Protein AF-A0A357B4W2-F1 (afdb_monomer_lite)

Structure (mmCIF, N/CA/C/O backbone):
data_AF-A0A357B4W2-F1
#
_entry.id   AF-A0A357B4W2-F1
#
loop_
_atom_site.group_PDB
_atom_site.id
_atom_site.type_symbol
_atom_site.label_atom_id
_atom_site.label_alt_id
_atom_site.label_comp_id
_atom_site.label_asym_id
_atom_site.label_entity_id
_atom_site.label_seq_id
_atom_site.pdbx_PDB_ins_code
_atom_site.Cartn_x
_atom_site.Cartn_y
_atom_site.Cartn_z
_atom_site.occupancy
_atom_site.B_iso_or_equiv
_atom_site.auth_seq_id
_atom_site.auth_comp_id
_atom_site.auth_asym_id
_atom_site.auth_atom_id
_atom_site.pdbx_PDB_model_num
ATOM 1 N N . SER A 1 1 ? 27.055 5.169 2.862 1.00 69.81 1 SER A N 1
ATOM 2 C CA . SER A 1 1 ? 26.366 3.891 2.592 1.00 69.81 1 SER A CA 1
ATOM 3 C C . SER A 1 1 ? 27.262 3.013 1.729 1.00 69.81 1 SER A C 1
ATOM 5 O O . SER A 1 1 ? 28.087 3.543 0.990 1.00 69.81 1 SER A O 1
ATOM 7 N N . THR A 1 2 ? 27.151 1.686 1.838 1.00 82.12 2 THR A N 1
ATOM 8 C CA . THR A 1 2 ? 27.831 0.746 0.926 1.00 82.12 2 THR A CA 1
ATOM 9 C C . THR A 1 2 ? 27.353 0.997 -0.514 1.00 82.12 2 THR A C 1
ATOM 11 O O . THR A 1 2 ? 26.159 1.217 -0.698 1.00 82.12 2 THR A O 1
ATOM 14 N N . PRO A 1 3 ? 28.222 1.011 -1.542 1.00 89.94 3 PRO A N 1
ATOM 15 C CA . PRO A 1 3 ? 27.776 1.182 -2.925 1.00 89.94 3 PRO A CA 1
ATOM 16 C C . PRO A 1 3 ? 26.881 0.026 -3.390 1.00 89.94 3 PRO A C 1
ATOM 18 O O . PRO A 1 3 ? 27.226 -1.139 -3.175 1.00 89.94 3 PRO A O 1
ATOM 21 N N . LEU A 1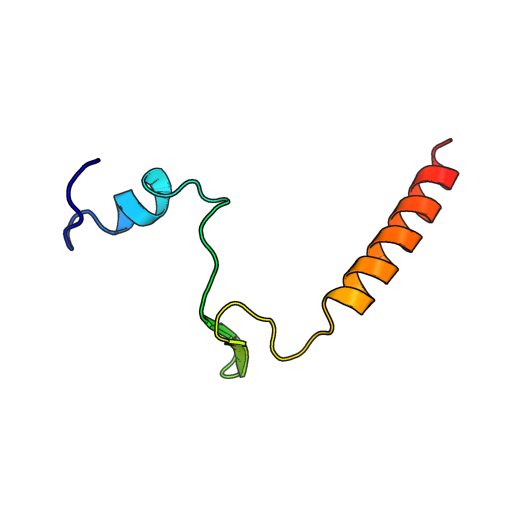 4 ? 25.781 0.347 -4.077 1.00 88.31 4 LEU A N 1
ATOM 22 C CA . LEU A 1 4 ? 24.866 -0.647 -4.641 1.00 88.31 4 LEU A CA 1
ATOM 23 C C . LEU A 1 4 ? 25.542 -1.413 -5.788 1.00 88.31 4 LEU A C 1
ATOM 25 O O . LEU A 1 4 ? 26.025 -0.829 -6.757 1.00 88.31 4 LEU A O 1
ATOM 29 N N . ARG A 1 5 ? 25.563 -2.738 -5.675 1.00 92.81 5 ARG A N 1
ATOM 30 C CA . ARG A 1 5 ? 26.079 -3.698 -6.656 1.00 92.81 5 ARG A CA 1
ATOM 31 C C . ARG A 1 5 ? 25.099 -4.863 -6.777 1.00 92.81 5 ARG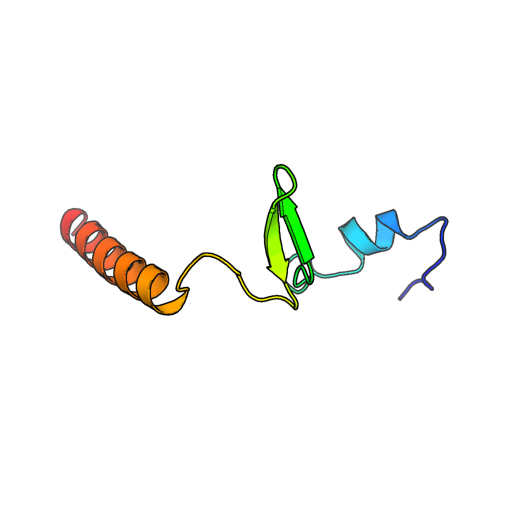 A C 1
ATOM 33 O O . ARG A 1 5 ? 24.376 -5.180 -5.838 1.00 92.81 5 ARG A O 1
ATOM 40 N N . CYS A 1 6 ? 25.124 -5.574 -7.905 1.00 92.38 6 CYS A N 1
AT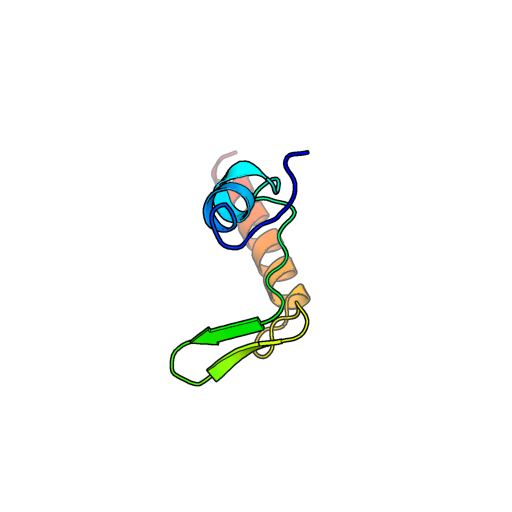OM 41 C CA . CYS A 1 6 ? 24.270 -6.757 -8.094 1.00 92.38 6 CYS A CA 1
ATOM 42 C C . CYS A 1 6 ? 24.458 -7.798 -6.973 1.00 92.38 6 CYS A C 1
ATOM 44 O O . CYS A 1 6 ? 23.491 -8.390 -6.512 1.00 92.38 6 CYS A O 1
ATOM 46 N N . SER A 1 7 ? 25.689 -7.972 -6.480 1.00 95.00 7 SER A N 1
ATOM 47 C CA . SER A 1 7 ? 26.021 -8.932 -5.421 1.00 95.00 7 SER A CA 1
ATOM 48 C C . SER A 1 7 ? 25.519 -8.547 -4.026 1.00 95.00 7 SER A C 1
ATOM 50 O O . SER A 1 7 ? 25.512 -9.397 -3.141 1.00 95.00 7 SER A O 1
ATOM 52 N N . ASN A 1 8 ? 25.139 -7.285 -3.799 1.00 90.06 8 ASN A N 1
ATOM 53 C CA . ASN A 1 8 ? 24.688 -6.800 -2.491 1.00 90.06 8 ASN A CA 1
ATOM 54 C C . ASN A 1 8 ? 23.278 -6.187 -2.521 1.00 90.06 8 ASN A C 1
ATOM 56 O O . ASN A 1 8 ? 22.843 -5.625 -1.515 1.00 90.06 8 ASN A O 1
ATOM 60 N N . ILE A 1 9 ? 22.544 -6.338 -3.632 1.00 89.06 9 ILE A N 1
ATOM 61 C CA . ILE A 1 9 ? 21.197 -5.777 -3.802 1.00 89.06 9 ILE A CA 1
ATOM 62 C C . ILE A 1 9 ? 20.234 -6.246 -2.710 1.00 89.06 9 ILE A C 1
ATOM 64 O O . ILE A 1 9 ? 19.530 -5.425 -2.132 1.00 89.06 9 ILE A O 1
ATOM 68 N N . SER A 1 10 ? 20.266 -7.529 -2.342 1.00 87.62 10 SER A N 1
ATOM 69 C CA . SER A 1 10 ? 19.430 -8.067 -1.265 1.00 87.62 10 SER A CA 1
ATOM 70 C C . SER A 1 10 ? 19.734 -7.396 0.074 1.00 87.62 10 SER A C 1
ATOM 72 O O . SER A 1 10 ? 18.817 -7.044 0.805 1.00 87.62 10 SER A O 1
ATOM 74 N N . GLY A 1 11 ? 21.011 -7.141 0.377 1.00 86.56 11 GLY A N 1
ATOM 75 C CA . GLY A 1 11 ? 21.400 -6.428 1.595 1.00 86.56 11 GLY A CA 1
ATOM 76 C C . GLY A 1 11 ? 20.862 -4.995 1.626 1.00 86.56 11 GLY A C 1
ATOM 77 O O . GLY A 1 11 ? 20.395 -4.532 2.661 1.00 86.56 11 GLY A O 1
ATOM 78 N N . HIS A 1 12 ? 20.848 -4.314 0.479 1.00 83.94 12 HIS A N 1
ATOM 79 C CA . HIS A 1 12 ? 20.228 -2.995 0.361 1.00 83.94 12 HIS A CA 1
ATOM 80 C C . HIS A 1 12 ? 18.701 -3.034 0.495 1.00 83.94 12 HIS A C 1
ATOM 82 O O . HIS A 1 12 ? 18.147 -2.157 1.152 1.00 83.94 12 HIS A O 1
ATOM 88 N N . LEU A 1 13 ? 18.036 -4.047 -0.066 1.00 82.25 13 LEU A N 1
ATOM 89 C CA . LEU A 1 13 ? 16.585 -4.220 0.045 1.00 82.25 13 LEU A CA 1
ATOM 90 C C . LEU A 1 13 ? 16.138 -4.528 1.479 1.00 82.25 13 LEU A C 1
ATOM 92 O O . LEU A 1 13 ? 15.140 -3.978 1.929 1.00 82.25 13 LEU A O 1
ATOM 96 N N . PHE A 1 14 ? 16.869 -5.383 2.196 1.00 82.38 14 PHE A N 1
ATOM 97 C CA . PHE A 1 14 ? 16.492 -5.795 3.551 1.00 82.38 14 PHE A CA 1
ATOM 98 C C . PHE A 1 14 ? 16.952 -4.821 4.640 1.00 82.38 14 PHE A C 1
ATOM 100 O O . PHE A 1 14 ? 16.288 -4.714 5.668 1.00 82.38 14 PHE A O 1
ATOM 107 N N . PHE A 1 15 ? 18.086 -4.139 4.442 1.00 80.31 15 PHE A N 1
ATOM 108 C CA . PHE A 1 15 ? 18.748 -3.385 5.516 1.00 80.31 15 PHE A CA 1
ATOM 109 C C . PHE A 1 15 ? 19.162 -1.961 5.136 1.00 80.31 15 PHE A C 1
ATOM 111 O O . PHE A 1 15 ? 19.460 -1.158 6.015 1.00 80.31 15 PHE A O 1
ATOM 118 N N . GLY A 1 16 ? 19.251 -1.643 3.842 1.00 69.56 16 GLY A N 1
ATOM 119 C CA . GLY A 1 16 ? 19.750 -0.347 3.368 1.00 69.56 16 GLY A CA 1
ATOM 120 C C . GLY A 1 16 ? 18.677 0.732 3.253 1.00 69.56 16 GLY A C 1
ATOM 121 O O . GLY A 1 16 ? 19.005 1.914 3.212 1.00 69.56 16 GLY A O 1
ATOM 122 N N . LEU A 1 17 ? 17.415 0.322 3.195 1.00 63.44 17 LEU A N 1
ATOM 123 C CA . LEU A 1 17 ? 16.251 1.188 3.145 1.00 63.44 17 LEU A CA 1
ATOM 124 C C . LEU A 1 17 ? 15.494 0.952 4.445 1.00 63.44 17 LEU A C 1
ATOM 126 O O . LEU A 1 17 ? 15.226 -0.200 4.792 1.00 63.44 17 LEU A O 1
ATOM 130 N N . ALA A 1 18 ? 15.181 2.013 5.191 1.00 60.00 18 ALA A N 1
ATOM 131 C CA . ALA A 1 18 ? 14.235 1.880 6.288 1.00 60.00 18 ALA A CA 1
ATOM 132 C C . ALA A 1 18 ? 12.977 1.251 5.682 1.00 60.00 18 ALA A C 1
ATOM 134 O O . ALA A 1 18 ? 12.386 1.828 4.773 1.00 60.00 18 ALA A O 1
ATOM 135 N N . ALA A 1 19 ? 12.613 0.042 6.108 1.00 55.69 19 ALA A N 1
ATOM 136 C CA . ALA A 1 19 ? 11.546 -0.733 5.474 1.00 55.69 19 ALA A CA 1
ATOM 137 C C . ALA A 1 19 ? 10.206 0.033 5.396 1.00 55.69 19 ALA A C 1
ATOM 139 O O . ALA A 1 19 ? 9.355 -0.313 4.585 1.00 55.69 19 ALA A O 1
ATOM 140 N N . GLY A 1 20 ? 10.041 1.097 6.195 1.00 59.53 20 GLY A N 1
ATOM 141 C CA . GLY A 1 20 ? 8.900 2.013 6.148 1.00 59.53 20 GLY A CA 1
ATOM 142 C C . GLY A 1 20 ? 8.934 3.100 5.061 1.00 59.53 20 GLY A C 1
ATOM 143 O O . GLY A 1 20 ? 7.899 3.699 4.805 1.00 59.53 20 GLY A O 1
ATOM 144 N N . GLU A 1 21 ? 10.069 3.366 4.408 1.00 68.06 21 GLU A N 1
ATOM 145 C CA . GLU A 1 21 ? 10.184 4.396 3.354 1.00 68.06 21 GLU A CA 1
ATOM 146 C C . GLU A 1 21 ? 10.082 3.823 1.933 1.00 68.06 21 GLU A C 1
ATOM 148 O O . GLU A 1 21 ? 9.948 4.558 0.952 1.00 68.06 21 GLU A O 1
ATOM 153 N N . LEU A 1 22 ? 10.128 2.496 1.798 1.00 74.25 22 LEU A N 1
ATOM 154 C CA . LEU A 1 22 ? 9.975 1.828 0.513 1.00 74.25 22 LEU A CA 1
ATOM 155 C C . LEU A 1 22 ? 8.521 1.880 0.045 1.00 74.25 22 LEU A C 1
ATOM 157 O O . LEU A 1 22 ? 7.681 1.089 0.469 1.00 74.25 22 LEU A O 1
ATOM 161 N N . ARG A 1 23 ? 8.237 2.777 -0.901 1.00 82.62 23 ARG A N 1
ATOM 162 C CA . ARG A 1 23 ? 6.952 2.801 -1.603 1.00 82.62 23 ARG A CA 1
ATOM 163 C C . ARG A 1 23 ? 6.985 1.853 -2.800 1.00 82.62 23 ARG A C 1
ATOM 165 O O . ARG A 1 23 ? 7.780 2.022 -3.726 1.00 82.62 23 ARG A O 1
ATOM 172 N N . VAL A 1 24 ? 6.100 0.859 -2.799 1.00 88.88 24 VAL A N 1
ATOM 173 C CA . VAL A 1 24 ? 5.917 -0.056 -3.935 1.00 88.88 24 VAL A CA 1
ATOM 174 C C . VAL A 1 24 ? 5.373 0.731 -5.125 1.00 88.88 24 VAL A C 1
ATOM 176 O O . VAL A 1 24 ? 4.281 1.275 -5.050 1.00 88.88 24 VAL A O 1
ATOM 179 N N . SER A 1 25 ? 6.114 0.788 -6.234 1.00 92.81 25 SER A N 1
ATOM 180 C CA . SER A 1 25 ? 5.664 1.492 -7.447 1.00 92.81 25 SER A CA 1
ATOM 181 C C . SER A 1 25 ? 4.654 0.677 -8.265 1.00 92.81 25 SER A C 1
ATOM 183 O O . SER A 1 25 ? 3.714 1.239 -8.827 1.00 92.81 25 SER A O 1
ATOM 185 N N . ALA A 1 26 ? 4.815 -0.648 -8.324 1.00 95.12 26 ALA A N 1
ATOM 186 C CA . ALA A 1 26 ? 3.905 -1.536 -9.040 1.00 95.12 26 ALA A CA 1
ATOM 187 C C . ALA A 1 26 ? 3.741 -2.876 -8.314 1.00 95.12 26 ALA A C 1
ATOM 189 O O . ALA A 1 26 ? 4.726 -3.452 -7.852 1.00 95.12 26 ALA A O 1
ATOM 190 N N . LEU A 1 27 ? 2.507 -3.380 -8.256 1.00 95.12 27 LEU A N 1
ATOM 191 C CA . LEU A 1 27 ? 2.171 -4.688 -7.693 1.00 95.12 27 LEU A CA 1
ATOM 192 C C . LEU A 1 27 ? 1.214 -5.414 -8.635 1.00 95.12 27 LEU A C 1
ATOM 194 O O . LEU A 1 27 ? 0.138 -4.894 -8.935 1.00 95.12 27 LEU A O 1
ATOM 198 N N . LEU A 1 28 ? 1.595 -6.619 -9.064 1.00 96.75 28 LEU A N 1
ATOM 199 C CA . LEU A 1 28 ? 0.700 -7.550 -9.744 1.00 96.75 28 LEU A CA 1
ATOM 200 C C . LEU A 1 28 ? 0.340 -8.709 -8.819 1.00 96.75 28 LEU A C 1
ATOM 202 O O . LEU A 1 28 ? 1.216 -9.304 -8.196 1.00 96.75 28 LEU A O 1
ATOM 206 N N . VAL A 1 29 ? -0.939 -9.065 -8.802 1.00 96.31 29 VAL A N 1
ATOM 207 C CA . VAL A 1 29 ? -1.463 -10.265 -8.144 1.00 96.31 29 VAL A CA 1
ATOM 208 C C . VAL A 1 29 ? -2.394 -10.945 -9.134 1.00 96.31 29 VAL A C 1
ATOM 210 O O . VAL A 1 29 ? -3.276 -10.290 -9.684 1.00 96.31 29 VAL A O 1
ATOM 213 N N . ASP A 1 30 ? -2.178 -12.235 -9.399 1.00 96.56 30 ASP A N 1
ATOM 214 C CA . ASP A 1 30 ? -3.026 -13.021 -10.310 1.00 96.56 30 ASP A CA 1
ATOM 215 C C . ASP A 1 30 ? -3.220 -12.360 -11.697 1.00 96.56 30 ASP A C 1
ATOM 217 O O . ASP A 1 30 ? -4.323 -12.220 -12.221 1.00 96.56 30 ASP A O 1
ATOM 221 N N . GLY A 1 31 ? -2.132 -11.828 -12.267 1.00 96.00 31 GLY A N 1
ATOM 222 C CA . GLY A 1 31 ? -2.157 -11.136 -13.563 1.00 96.00 31 GLY A CA 1
ATOM 223 C C . GLY A 1 31 ? -2.839 -9.759 -13.563 1.00 96.00 31 GLY A C 1
ATOM 224 O O . GLY A 1 31 ? -2.910 -9.119 -14.611 1.00 96.00 31 GLY A O 1
ATOM 225 N N . ARG A 1 32 ? -3.311 -9.264 -12.413 1.00 96.06 32 ARG A N 1
ATOM 226 C CA . ARG A 1 32 ? -3.968 -7.957 -12.272 1.00 96.06 32 ARG A CA 1
ATOM 227 C C . ARG A 1 32 ? -3.037 -6.954 -11.609 1.00 96.06 32 ARG A C 1
ATOM 229 O O . ARG A 1 32 ? -2.389 -7.274 -10.617 1.00 96.06 32 ARG A O 1
ATOM 236 N N . ILE A 1 33 ? -2.996 -5.729 -12.130 1.00 96.31 33 ILE A N 1
ATOM 237 C CA . ILE A 1 33 ? -2.248 -4.623 -11.521 1.00 96.31 33 ILE A CA 1
ATOM 238 C C . ILE A 1 33 ? -3.078 -4.066 -10.363 1.00 96.31 33 ILE A C 1
ATOM 240 O O . ILE A 1 33 ? -4.139 -3.497 -10.610 1.00 96.31 33 ILE A O 1
ATOM 244 N N . ILE A 1 34 ? -2.592 -4.217 -9.132 1.00 96.62 34 ILE A N 1
ATOM 245 C CA . ILE A 1 34 ? -3.235 -3.725 -7.900 1.00 96.62 34 ILE A CA 1
ATOM 246 C C . ILE A 1 34 ? -2.645 -2.381 -7.452 1.00 96.62 34 ILE A C 1
ATOM 248 O O . ILE A 1 34 ? -3.369 -1.535 -6.935 1.00 96.62 34 ILE A O 1
ATOM 252 N N . ILE A 1 35 ? -1.346 -2.165 -7.690 1.00 96.06 35 ILE A N 1
ATOM 253 C CA . ILE A 1 35 ? -0.671 -0.873 -7.488 1.00 96.06 35 ILE A CA 1
ATOM 254 C C . ILE A 1 35 ? -0.012 -0.464 -8.800 1.00 96.06 35 ILE A C 1
ATOM 256 O O . ILE A 1 35 ? 0.657 -1.286 -9.435 1.00 96.06 35 ILE A O 1
ATOM 260 N N . LYS A 1 36 ? -0.173 0.801 -9.195 1.00 96.00 36 LYS A N 1
ATOM 261 C CA . LYS A 1 36 ? 0.482 1.400 -10.362 1.00 96.00 36 LYS A CA 1
ATOM 262 C C . LYS A 1 36 ? 0.939 2.813 -10.027 1.00 96.00 36 LYS A C 1
ATOM 264 O O . LYS A 1 36 ? 0.142 3.628 -9.589 1.00 96.00 36 LYS A O 1
ATOM 269 N N . GLN A 1 37 ? 2.217 3.105 -10.273 1.00 94.69 37 GLN A N 1
ATOM 270 C CA . GLN A 1 37 ? 2.836 4.394 -9.934 1.00 94.69 37 GLN A CA 1
ATOM 271 C C . GLN A 1 37 ? 2.691 4.761 -8.444 1.00 94.69 37 GLN A C 1
ATOM 273 O O . GLN A 1 37 ? 2.619 5.931 -8.092 1.00 94.69 37 GLN A O 1
ATOM 278 N N . GLY A 1 38 ? 2.679 3.755 -7.565 1.00 92.81 38 GLY A N 1
ATOM 279 C CA . GLY A 1 38 ? 2.541 3.947 -6.119 1.00 92.81 38 GLY A CA 1
ATOM 280 C C . GLY A 1 38 ? 1.113 4.124 -5.609 1.00 92.81 38 GLY A C 1
ATOM 281 O O . GLY A 1 38 ? 0.941 4.209 -4.395 1.00 92.81 38 GLY A O 1
ATOM 282 N N . GLU A 1 39 ? 0.118 4.150 -6.496 1.00 93.56 39 GLU A N 1
ATOM 283 C CA . GLU A 1 39 ? -1.299 4.321 -6.161 1.00 93.56 39 GLU A CA 1
ATOM 284 C C . GLU A 1 39 ? -2.056 3.003 -6.345 1.00 93.56 39 GLU A C 1
ATOM 286 O O . GLU A 1 39 ? -1.753 2.225 -7.263 1.00 93.56 39 GLU A O 1
ATOM 291 N N . PHE A 1 40 ? -3.054 2.748 -5.501 1.00 95.19 40 PHE A N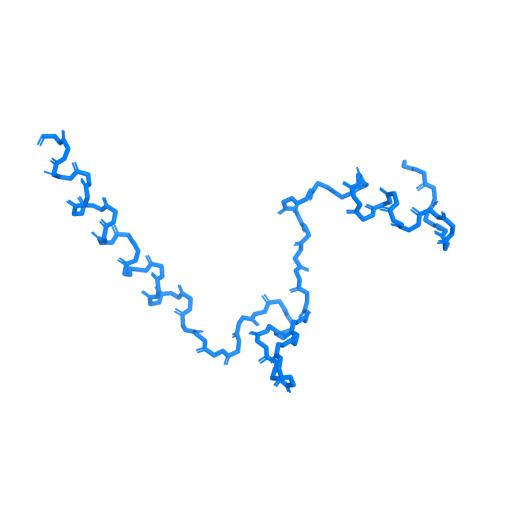 1
ATOM 292 C CA . PHE A 1 40 ? -3.939 1.607 -5.704 1.00 95.19 40 PHE A CA 1
ATOM 293 C C . PHE A 1 40 ? -4.868 1.825 -6.906 1.00 95.19 40 PHE A C 1
ATOM 295 O O . PHE A 1 40 ? -5.387 2.911 -7.142 1.00 95.19 40 PHE A O 1
ATOM 302 N N . THR A 1 41 ? -5.097 0.769 -7.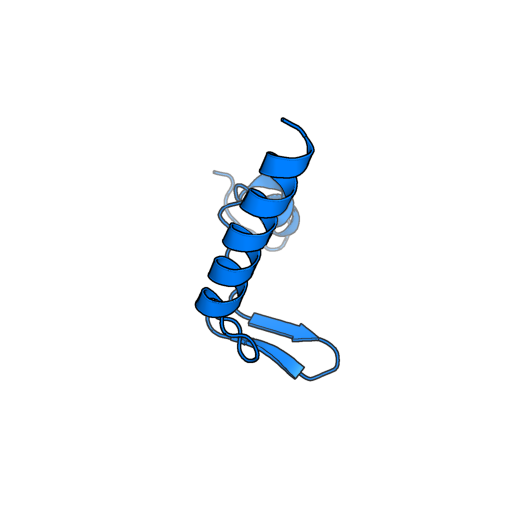684 1.00 95.19 41 THR A N 1
ATOM 303 C CA . THR A 1 41 ? -5.872 0.845 -8.938 1.00 95.19 41 THR A CA 1
ATOM 304 C C . THR A 1 41 ? -7.351 0.503 -8.782 1.00 95.19 41 THR A C 1
ATOM 306 O O . THR A 1 41 ? -8.136 0.790 -9.683 1.00 95.19 41 THR A O 1
ATOM 309 N N . ALA A 1 42 ? -7.726 -0.158 -7.685 1.00 91.12 42 ALA A N 1
ATOM 310 C CA . ALA A 1 42 ? -9.038 -0.786 -7.522 1.00 91.12 42 ALA A CA 1
ATOM 311 C C . ALA A 1 42 ? -9.750 -0.414 -6.211 1.00 91.12 42 ALA A C 1
ATOM 313 O O . ALA A 1 42 ? -10.785 -1.002 -5.906 1.00 91.12 42 ALA A O 1
ATOM 314 N N . ILE A 1 43 ? -9.2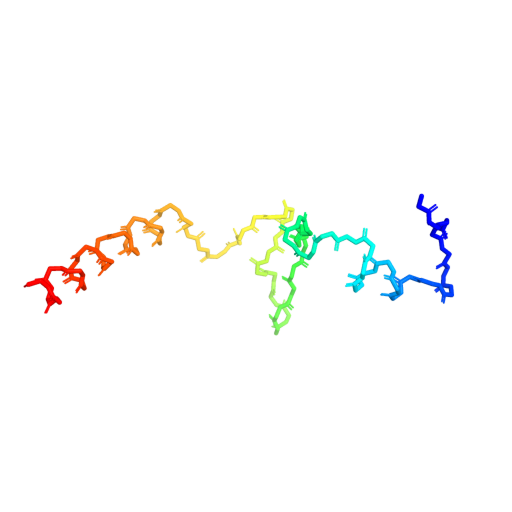01 0.523 -5.433 1.00 93.00 43 ILE A N 1
ATOM 315 C CA . ILE A 1 43 ? -9.796 0.983 -4.176 1.00 93.00 43 ILE A CA 1
ATOM 316 C C . ILE A 1 43 ? -9.789 2.508 -4.088 1.00 93.00 43 ILE A C 1
ATOM 318 O O . ILE A 1 43 ? -8.881 3.154 -4.607 1.00 93.00 43 ILE A O 1
ATOM 322 N N . ASP A 1 44 ? -10.785 3.067 -3.401 1.00 93.19 44 ASP A N 1
ATOM 323 C CA . ASP A 1 44 ? -10.756 4.454 -2.941 1.00 93.19 44 ASP A CA 1
ATOM 324 C C . ASP A 1 44 ? -10.129 4.492 -1.542 1.00 93.19 44 ASP A C 1
ATOM 326 O O . ASP A 1 44 ? -10.733 4.104 -0.538 1.00 93.19 44 ASP A O 1
ATOM 330 N N . GLU A 1 45 ? -8.877 4.937 -1.475 1.00 91.75 45 GLU A N 1
ATOM 331 C CA . GLU A 1 45 ? -8.127 5.008 -0.220 1.00 91.75 45 GLU A CA 1
ATOM 332 C C . GLU A 1 45 ? -8.762 5.963 0.798 1.00 91.75 45 GLU A C 1
ATOM 334 O O . GLU A 1 45 ? -8.671 5.729 2.007 1.00 91.75 45 GLU A O 1
ATOM 339 N N . ARG A 1 46 ? -9.424 7.031 0.338 1.00 93.81 46 ARG A N 1
ATOM 340 C CA . ARG A 1 46 ? -10.048 8.018 1.226 1.00 93.81 46 ARG A CA 1
ATOM 341 C C . ARG A 1 46 ? -11.313 7.457 1.845 1.00 93.81 46 ARG A C 1
ATOM 343 O O . ARG A 1 46 ? -11.496 7.597 3.052 1.00 93.81 46 ARG A O 1
ATOM 350 N N . GLU A 1 47 ? -12.145 6.801 1.041 1.00 96.62 47 GLU A N 1
ATOM 351 C CA . GLU A 1 47 ? -13.344 6.118 1.527 1.00 96.62 47 GLU A CA 1
ATOM 352 C C . GLU A 1 47 ? -12.975 5.059 2.574 1.00 96.62 47 GLU A C 1
ATOM 354 O O . GLU A 1 47 ? -13.507 5.064 3.686 1.00 96.62 47 GLU A O 1
ATOM 359 N N . ILE A 1 48 ? -12.000 4.199 2.262 1.00 96.56 48 ILE A N 1
ATOM 360 C CA . ILE A 1 48 ? -11.552 3.137 3.173 1.00 96.56 48 ILE A CA 1
ATOM 361 C C . ILE A 1 48 ? -10.986 3.720 4.467 1.00 96.56 48 ILE A C 1
ATOM 363 O O . ILE A 1 48 ? -11.306 3.228 5.550 1.00 96.56 48 ILE A O 1
ATOM 367 N N . THR A 1 49 ? -10.174 4.775 4.379 1.00 95.69 49 THR A N 1
ATOM 368 C CA . THR A 1 49 ? -9.614 5.435 5.567 1.00 95.69 49 THR A CA 1
ATOM 369 C C . THR A 1 49 ? -10.716 6.043 6.434 1.00 95.69 49 THR A C 1
ATOM 371 O O . THR A 1 49 ? -10.696 5.867 7.651 1.00 95.69 49 THR A O 1
ATOM 374 N N . GLY A 1 50 ? -11.707 6.700 5.824 1.00 97.25 50 GLY A N 1
ATOM 375 C CA . GLY A 1 50 ? -12.858 7.246 6.542 1.00 97.25 50 GLY A CA 1
ATOM 376 C C . GLY A 1 50 ? -13.665 6.156 7.251 1.00 97.25 50 GLY A C 1
ATOM 377 O O . GLY A 1 50 ? -13.969 6.276 8.437 1.00 97.25 50 GLY A O 1
ATOM 378 N N . HIS A 1 51 ? -13.935 5.039 6.570 1.00 97.38 51 HIS A N 1
ATOM 379 C CA . HIS A 1 51 ? -14.588 3.883 7.186 1.00 97.38 51 HIS A CA 1
ATOM 380 C C . HIS A 1 51 ? -13.769 3.291 8.342 1.00 97.38 51 HIS A C 1
ATOM 382 O O . HIS A 1 51 ? -14.334 2.944 9.381 1.00 97.38 51 HIS A O 1
ATOM 388 N N . ALA A 1 52 ? -12.445 3.199 8.196 1.00 97.25 52 ALA A N 1
ATOM 389 C CA . ALA A 1 52 ? -11.566 2.690 9.242 1.00 97.25 52 ALA A CA 1
ATOM 390 C C . ALA A 1 52 ? -11.571 3.584 10.493 1.00 97.25 52 ALA A C 1
ATOM 392 O O . ALA A 1 52 ? -11.605 3.062 11.605 1.00 97.25 52 ALA A O 1
ATOM 393 N N . GLN A 1 53 ? -11.592 4.910 10.323 1.00 97.50 53 GLN A N 1
ATOM 394 C CA . GLN A 1 53 ? -11.676 5.868 11.432 1.00 97.50 53 GLN A CA 1
ATOM 395 C C . GLN A 1 53 ? -12.973 5.700 12.228 1.00 97.50 53 GLN A C 1
ATOM 397 O O . GLN A 1 53 ? -12.916 5.513 13.442 1.00 97.50 53 GLN A O 1
ATOM 402 N N . VAL A 1 54 ? -14.124 5.650 11.548 1.00 97.94 54 VAL A N 1
ATOM 403 C CA . VAL A 1 54 ? -15.426 5.420 12.202 1.00 97.94 54 VAL A CA 1
ATOM 404 C C . VAL A 1 54 ? -15.419 4.104 12.984 1.00 97.94 54 VAL A C 1
ATOM 406 O O . VAL A 1 54 ? -15.848 4.050 14.136 1.00 97.94 54 VAL A O 1
ATOM 409 N N . LYS A 1 55 ? -14.880 3.029 12.396 1.00 97.75 55 LYS A N 1
ATOM 410 C CA . LYS A 1 55 ? -14.791 1.730 13.077 1.00 97.75 55 LYS A CA 1
ATOM 411 C C . LYS A 1 55 ? -13.847 1.754 14.276 1.00 97.75 55 LYS A C 1
ATOM 413 O O . LYS A 1 55 ? -14.141 1.106 15.279 1.00 97.75 55 LYS A O 1
ATOM 418 N N . ALA A 1 56 ? -12.743 2.491 14.203 1.00 96.81 56 ALA A N 1
ATOM 419 C CA . ALA A 1 56 ? -11.835 2.662 15.331 1.00 96.81 56 ALA A CA 1
ATOM 420 C C . ALA A 1 56 ? -12.519 3.388 16.503 1.00 96.81 56 ALA A C 1
ATOM 422 O O . ALA A 1 56 ? -12.383 2.950 17.644 1.00 96.81 56 ALA A O 1
ATOM 423 N N . GLU A 1 57 ? -13.304 4.433 16.229 1.00 97.00 57 GLU A N 1
ATOM 424 C CA . GLU A 1 57 ? -14.083 5.151 17.248 1.00 97.00 57 GLU A CA 1
ATOM 425 C C . GLU A 1 57 ? -15.149 4.257 17.898 1.00 97.00 57 GLU A C 1
ATOM 427 O O . GLU A 1 57 ? -15.250 4.201 19.125 1.00 97.00 57 GLU A O 1
ATOM 432 N N . GLU A 1 58 ? -15.905 3.499 17.096 1.00 97.00 58 GLU A N 1
ATOM 433 C CA . GLU A 1 58 ? -16.874 2.518 17.604 1.00 97.00 58 GLU A CA 1
ATOM 434 C C . GLU A 1 58 ? -16.213 1.486 18.529 1.00 97.00 58 GLU A C 1
ATOM 436 O O . GLU A 1 58 ? -16.770 1.137 19.570 1.00 97.00 58 GLU A O 1
ATOM 441 N N . LEU A 1 59 ? -15.033 0.981 18.156 1.00 96.69 59 LEU A N 1
ATOM 442 C CA . LEU A 1 59 ? -14.282 0.026 18.971 1.00 96.69 59 LEU A CA 1
ATOM 443 C C . LEU A 1 59 ? -13.807 0.655 20.280 1.00 96.69 59 LEU A C 1
ATOM 445 O O . LEU A 1 59 ? -13.935 0.030 21.331 1.00 96.69 59 LEU A O 1
ATOM 449 N N . TRP A 1 60 ? -13.296 1.883 20.228 1.00 95.62 60 TRP A N 1
ATOM 450 C CA . TRP A 1 60 ? -12.810 2.601 21.402 1.00 95.62 60 TRP A CA 1
ATOM 451 C C . TRP A 1 60 ? -13.927 2.838 22.426 1.00 95.62 60 TRP A C 1
ATOM 453 O O . TRP A 1 60 ? -13.759 2.538 23.606 1.00 95.62 60 TRP A O 1
ATOM 463 N N . ASN A 1 61 ? -15.111 3.240 21.959 1.00 95.69 61 ASN A N 1
ATOM 464 C CA . ASN A 1 61 ? -16.295 3.453 22.797 1.00 95.69 61 ASN A CA 1
ATOM 465 C C . ASN A 1 61 ? -16.841 2.175 23.459 1.00 95.69 61 ASN A C 1
ATOM 467 O O . ASN A 1 61 ? -17.689 2.266 24.338 1.00 95.69 61 ASN A O 1
ATOM 471 N N . ARG A 1 62 ? -16.406 0.983 23.032 1.00 92.94 62 ARG A N 1
ATOM 472 C CA . ARG A 1 62 ? -16.797 -0.300 23.649 1.00 92.94 62 ARG A CA 1
ATOM 473 C C . ARG A 1 62 ? -15.849 -0.755 24.755 1.00 92.94 62 ARG A C 1
ATOM 475 O O . ARG A 1 62 ? -16.181 -1.697 25.470 1.00 92.94 62 ARG A O 1
ATOM 482 N N . VAL A 1 63 ? -14.653 -0.174 24.817 1.00 89.69 63 VAL A N 1
ATOM 483 C CA . VAL A 1 63 ? -13.610 -0.526 25.793 1.00 89.69 63 VAL A CA 1
ATOM 484 C C . VAL A 1 63 ? -13.616 0.439 26.982 1.00 89.69 63 VAL A C 1
ATOM 486 O O . VAL A 1 63 ? -13.128 0.070 28.050 1.00 89.69 63 VAL A O 1
ATOM 489 N N . ILE A 1 64 ? -14.171 1.642 26.804 1.00 64.75 64 ILE A N 1
ATOM 490 C CA . ILE A 1 64 ? -14.367 2.643 27.863 1.00 64.75 64 ILE A CA 1
ATOM 491 C C . ILE A 1 64 ? -15.715 2.435 28.554 1.00 64.75 64 ILE A C 1
ATOM 493 O O . ILE A 1 64 ? -16.705 2.164 27.839 1.00 64.75 64 ILE A O 1
#

Sequence (64 aa):
STPLRCSNISGHLFFGLAAGELRVSALLVDGRIIIKQGEFTAIDEREITGHAQVKAEELWNRVI

pLDDT: mean 89.04, std 10.86, range [55.69, 97.94]

Secondary structure (DSSP, 8-state):
-PPP-GGGHHHIIIIIS-TTT---SEEEETTEEEEETTEESS--HHHHHHHHHHHHHHHHTTT-

Radius of gyration: 18.22 Å; chains: 1; bounding box: 45×21×41 Å

Foldseek 3Di:
DPDDDPVCVVVCCVPVDPVVVDQDQWDDDPNDTQHHHSDGDPDDPVVVVVVVVVVVVVVVVVVD